Protein AF-A0AAV0WEQ1-F1 (afdb_monomer_lite)

pLDDT: mean 78.79, std 17.41, range [35.47, 94.88]

Sequence (152 aa):
MLNNAVNFIQETRNSYDDNVLDNAKSLCSRWGIPNKFVEKRESYAKKHFYDNLNGDRRLNTTEDYDYYPIGHPDKISEPKVFDKNWFGLIKCKVLPPNNLYHPVLPIKVKMEKNVKLLFPLCYKCASEQIKKCTHSEGERQFIGTWTTDEIK

Secondary structure (DSSP, 8-state):
-HHHHHHHHHHHHHTIIIIIIHHHHHHHHHTT--S--SS----THHHH-TTTTS------SS--------SPPP---S-SS--TT--SEEEEEE-PPTT-SS----EEEE-SS-EEEE--S-HHHHHHT-SS----HHHH-EEEEEEHHHH-

Radius of gyration: 26.74 Å; chains: 1; bounding box: 71×41×47 Å

Foldseek 3Di:
DVVVVVVVVVVCVVCCCVPPVVVVVVVCVVVVHDPDDPDDCPDPCVPPPPVVPPPPPPDDVPDPDPDDDPDDDDDDPDDPDDDLPDWFKDWDKDQADPPDPDQQDWDFEDEPPDTDIDRDNANQCVNVVPPDDPDDSVRRIDTDMDTSVSVD

Organism: NCBI:txid13131

InterPro domains:
  IPR043502 DNA/RNA polymerase superfamily [SSF56672] (66-125)

Structure (mmCIF, N/CA/C/O backbone):
d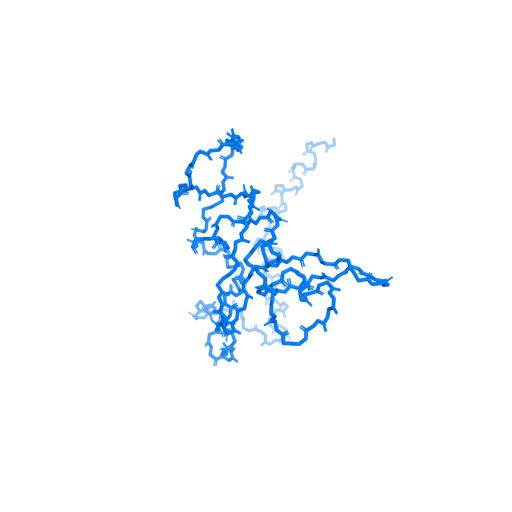ata_AF-A0AAV0WEQ1-F1
#
_entry.id   AF-A0AAV0WEQ1-F1
#
loop_
_atom_site.group_PDB
_atom_site.id
_atom_site.type_symbol
_atom_site.label_atom_id
_atom_site.label_alt_id
_atom_site.label_comp_id
_atom_site.label_asym_id
_atom_site.label_entity_id
_atom_site.label_seq_id
_atom_site.pdbx_PDB_ins_code
_atom_site.Cartn_x
_atom_site.Cartn_y
_atom_site.Cartn_z
_atom_site.occupancy
_atom_site.B_iso_or_equiv
_atom_site.auth_seq_id
_atom_site.auth_comp_id
_atom_site.auth_asym_id
_atom_site.auth_atom_id
_atom_site.pdbx_PDB_model_num
ATOM 1 N N . MET A 1 1 ? 39.766 23.217 -26.128 1.00 62.50 1 MET A N 1
ATOM 2 C CA . MET A 1 1 ? 39.362 22.711 -24.794 1.00 62.50 1 MET A CA 1
ATOM 3 C C . MET A 1 1 ? 38.709 21.338 -24.874 1.00 62.50 1 MET A C 1
ATOM 5 O O . MET A 1 1 ? 39.208 20.443 -24.211 1.00 62.50 1 MET A O 1
ATOM 9 N N . LEU A 1 2 ? 37.675 21.133 -25.705 1.00 73.62 2 LEU A N 1
ATOM 10 C CA . LEU A 1 2 ? 36.988 19.834 -25.807 1.00 73.62 2 LEU A CA 1
ATOM 11 C C . LEU A 1 2 ? 37.915 18.686 -26.255 1.00 73.62 2 LEU A C 1
ATOM 13 O O . LEU A 1 2 ? 37.982 17.661 -25.591 1.00 73.62 2 LEU A O 1
ATOM 17 N N . ASN A 1 3 ? 38.701 18.896 -27.316 1.00 82.19 3 ASN A N 1
ATOM 18 C CA . ASN A 1 3 ? 39.619 17.870 -27.836 1.00 82.19 3 ASN A CA 1
ATOM 19 C C . ASN A 1 3 ? 40.712 17.487 -26.826 1.00 82.19 3 ASN A C 1
ATOM 21 O O . ASN A 1 3 ? 41.085 16.325 -26.737 1.00 82.19 3 ASN A O 1
ATOM 25 N N . ASN A 1 4 ? 41.167 18.439 -26.005 1.00 84.06 4 ASN A N 1
ATOM 26 C CA . ASN A 1 4 ? 42.146 18.163 -24.951 1.00 84.06 4 ASN A CA 1
ATOM 27 C C . ASN A 1 4 ? 41.530 17.309 -23.834 1.00 84.06 4 ASN A C 1
ATOM 29 O O . ASN A 1 4 ? 42.186 16.406 -23.332 1.00 84.06 4 ASN A O 1
ATOM 33 N N . ALA A 1 5 ? 40.266 17.561 -23.472 1.00 82.19 5 ALA A N 1
ATOM 34 C CA . ALA A 1 5 ? 39.552 16.749 -22.489 1.00 82.19 5 ALA A CA 1
ATOM 35 C C . ALA A 1 5 ? 39.294 15.323 -23.005 1.00 82.19 5 ALA A C 1
ATOM 37 O O . ALA A 1 5 ? 39.461 14.363 -22.259 1.00 82.19 5 ALA A O 1
ATOM 38 N N . VAL A 1 6 ? 38.940 15.176 -24.287 1.00 87.94 6 VAL A N 1
ATOM 39 C CA . VAL A 1 6 ? 38.761 13.863 -24.927 1.00 87.94 6 VAL A CA 1
ATOM 40 C C . VAL A 1 6 ? 40.076 13.085 -24.943 1.00 87.94 6 VAL A C 1
ATOM 42 O O . VAL A 1 6 ? 40.098 11.939 -24.501 1.00 87.94 6 VAL A O 1
ATOM 45 N N . ASN A 1 7 ? 41.176 13.720 -25.356 1.00 87.81 7 ASN A N 1
ATOM 46 C CA . ASN A 1 7 ? 42.494 13.085 -25.378 1.00 87.81 7 ASN A CA 1
ATOM 47 C C . ASN A 1 7 ? 42.946 12.669 -23.974 1.00 87.81 7 ASN A C 1
ATOM 49 O O . ASN A 1 7 ? 43.369 11.535 -23.793 1.00 87.81 7 ASN A O 1
ATOM 53 N N . PHE A 1 8 ? 42.751 13.522 -22.965 1.00 86.62 8 PHE A N 1
ATOM 54 C CA . PHE A 1 8 ? 43.079 13.196 -21.576 1.00 86.62 8 PHE A CA 1
ATOM 55 C C . PHE A 1 8 ? 42.283 11.992 -21.046 1.00 86.62 8 PHE A C 1
ATOM 57 O O . PHE A 1 8 ? 42.836 11.104 -20.398 1.00 86.62 8 PHE A O 1
ATOM 64 N N . ILE A 1 9 ? 40.980 11.918 -21.343 1.00 84.19 9 ILE A N 1
ATOM 65 C CA . ILE A 1 9 ? 40.147 10.763 -20.972 1.00 84.19 9 ILE A CA 1
ATOM 66 C C . ILE A 1 9 ? 40.636 9.500 -21.688 1.00 84.19 9 ILE A C 1
ATOM 68 O O . ILE A 1 9 ? 40.657 8.422 -21.094 1.00 84.19 9 ILE A O 1
ATOM 72 N N . GLN A 1 10 ? 41.028 9.623 -22.955 1.00 83.88 10 GLN A N 1
ATOM 73 C CA . GLN A 1 10 ? 41.513 8.506 -23.756 1.00 83.88 10 GLN A CA 1
ATOM 74 C C . GLN A 1 10 ? 42.866 7.993 -23.248 1.00 83.88 10 GLN A C 1
ATOM 76 O O . GLN A 1 10 ? 43.030 6.792 -23.071 1.00 83.88 10 GLN A O 1
ATOM 81 N N . GLU A 1 11 ? 43.790 8.888 -22.909 1.00 85.44 11 GLU A N 1
ATOM 82 C CA . GLU A 1 11 ? 45.070 8.568 -22.267 1.00 85.44 11 GLU A CA 1
ATOM 83 C C . GLU A 1 11 ? 44.875 7.931 -20.885 1.00 85.44 11 GLU A C 1
ATOM 85 O O . GLU A 1 11 ? 45.516 6.931 -20.563 1.00 85.44 11 GLU A O 1
ATOM 90 N N . THR A 1 12 ? 43.937 8.445 -20.084 1.00 79.31 12 THR A N 1
ATOM 91 C CA . THR A 1 12 ? 43.601 7.865 -18.772 1.00 79.31 12 THR A CA 1
ATOM 92 C C . THR A 1 12 ? 43.030 6.453 -18.916 1.00 79.31 12 THR A C 1
ATOM 94 O O . THR A 1 12 ? 43.372 5.562 -18.145 1.00 79.31 12 THR A O 1
ATOM 97 N N . ARG A 1 13 ? 42.178 6.223 -19.923 1.00 80.19 13 ARG A N 1
ATOM 98 C CA . ARG A 1 13 ? 41.648 4.889 -20.238 1.00 80.19 13 ARG A CA 1
ATOM 99 C C . ARG A 1 13 ? 42.734 3.935 -20.713 1.00 80.19 13 ARG A C 1
ATOM 101 O O . ARG A 1 13 ? 42.787 2.809 -20.236 1.00 80.19 13 ARG A O 1
ATOM 108 N N . ASN A 1 14 ? 43.595 4.386 -21.620 1.00 84.75 14 ASN A N 1
ATOM 109 C CA . ASN A 1 14 ? 44.662 3.559 -22.178 1.00 84.75 14 ASN A CA 1
ATOM 110 C C . ASN A 1 14 ? 45.713 3.193 -21.121 1.00 84.75 14 ASN A C 1
ATOM 112 O O . ASN A 1 14 ? 46.302 2.125 -21.200 1.00 84.75 14 ASN A O 1
ATOM 116 N N . SER A 1 15 ? 45.926 4.062 -20.129 1.00 85.19 15 SER A N 1
ATOM 117 C CA . SER A 1 15 ? 46.874 3.848 -19.027 1.00 85.19 15 SER A CA 1
ATOM 118 C C . SER A 1 15 ? 46.241 3.247 -17.762 1.00 85.19 15 SER A C 1
ATOM 120 O O . SER A 1 15 ? 46.895 3.179 -16.721 1.00 85.19 15 SER A O 1
ATOM 122 N N . TYR A 1 16 ? 44.971 2.827 -17.816 1.00 80.62 16 TYR A N 1
ATOM 123 C CA . TYR A 1 16 ? 44.214 2.354 -16.650 1.00 80.62 16 TYR A CA 1
ATOM 124 C C . TYR A 1 16 ? 44.871 1.155 -15.953 1.00 80.62 16 TYR A C 1
ATOM 126 O O . TYR A 1 16 ? 44.979 1.148 -14.723 1.00 80.62 16 TYR A O 1
ATOM 134 N N . ASP A 1 17 ? 45.323 0.167 -16.726 1.00 75.94 17 ASP A N 1
ATOM 135 C CA . ASP A 1 17 ? 45.912 -1.060 -16.185 1.00 75.94 17 ASP A CA 1
ATOM 136 C C . ASP A 1 17 ? 47.249 -0.778 -15.479 1.00 75.94 17 ASP A C 1
ATOM 138 O O . ASP A 1 17 ? 47.447 -1.202 -14.338 1.00 75.94 17 ASP A O 1
ATOM 142 N N . ASP A 1 18 ? 48.112 0.027 -16.100 1.00 76.00 18 ASP A N 1
ATOM 143 C CA . ASP A 1 18 ? 49.454 0.325 -15.586 1.00 76.00 18 ASP A CA 1
ATOM 144 C C . ASP A 1 18 ? 49.433 1.310 -14.404 1.00 76.00 18 ASP A C 1
ATOM 146 O O . ASP A 1 18 ? 50.244 1.212 -13.484 1.00 76.00 18 ASP A O 1
ATOM 150 N N . ASN A 1 19 ? 48.502 2.272 -14.397 1.00 75.19 19 ASN A N 1
ATOM 151 C CA . ASN A 1 19 ? 48.451 3.305 -13.361 1.00 75.19 19 ASN A CA 1
ATOM 152 C C . ASN A 1 19 ? 47.441 3.003 -12.259 1.00 75.19 19 ASN A C 1
ATOM 154 O O . ASN A 1 19 ? 47.757 3.129 -11.080 1.00 75.19 19 ASN A O 1
ATOM 158 N N . VAL A 1 20 ? 46.198 2.670 -12.593 1.00 79.06 20 VAL A N 1
ATOM 159 C CA . VAL A 1 20 ? 45.128 2.582 -11.586 1.00 79.06 20 VAL A CA 1
ATOM 160 C C . VAL A 1 20 ? 45.088 1.188 -10.984 1.00 79.06 20 VAL A C 1
ATOM 162 O O . VAL A 1 20 ? 45.065 1.036 -9.759 1.00 79.06 20 VAL A O 1
ATOM 165 N N . LEU A 1 21 ? 45.108 0.166 -11.838 1.00 80.62 21 LEU A N 1
ATOM 166 C CA . LEU A 1 21 ? 44.970 -1.214 -11.400 1.00 80.62 21 LEU A CA 1
ATOM 167 C C . LEU A 1 21 ? 46.211 -1.688 -10.630 1.00 80.62 21 LEU A C 1
ATOM 169 O O . LEU A 1 21 ? 46.073 -2.321 -9.582 1.00 80.62 21 LEU A O 1
ATOM 173 N N . ASP A 1 22 ? 47.413 -1.340 -11.084 1.00 85.19 22 ASP A N 1
ATOM 174 C CA . ASP A 1 22 ? 48.649 -1.732 -10.402 1.00 85.19 22 ASP A CA 1
ATOM 175 C C . ASP A 1 22 ? 48.887 -0.975 -9.089 1.00 85.19 22 ASP A C 1
ATOM 177 O O . ASP A 1 22 ? 49.276 -1.593 -8.091 1.00 85.19 22 ASP A O 1
ATOM 181 N N . ASN A 1 23 ? 48.529 0.312 -9.009 1.00 85.69 23 ASN A N 1
ATOM 182 C CA . ASN A 1 23 ? 48.519 1.029 -7.729 1.00 85.69 23 ASN A CA 1
ATOM 183 C C . ASN A 1 23 ? 47.523 0.409 -6.739 1.00 85.69 23 ASN A C 1
ATOM 185 O O . ASN A 1 23 ? 47.850 0.231 -5.563 1.00 85.69 23 ASN A O 1
ATOM 189 N N . ALA A 1 24 ? 46.331 0.019 -7.204 1.00 82.25 24 ALA A N 1
ATOM 190 C CA . ALA A 1 24 ? 45.350 -0.668 -6.370 1.00 82.25 24 ALA A CA 1
ATOM 191 C C . ALA A 1 24 ? 45.873 -2.030 -5.875 1.00 82.25 24 ALA A C 1
ATOM 193 O O . ALA A 1 24 ? 45.783 -2.325 -4.683 1.00 82.25 24 ALA A O 1
ATOM 194 N N . LYS A 1 25 ? 46.493 -2.839 -6.747 1.00 85.94 25 LYS A N 1
ATOM 195 C CA . LYS A 1 25 ? 47.119 -4.118 -6.359 1.00 85.94 25 LYS A CA 1
ATOM 196 C C . LYS A 1 25 ? 48.254 -3.922 -5.349 1.00 85.94 25 LYS A C 1
ATOM 198 O O . LYS A 1 25 ? 48.370 -4.715 -4.410 1.00 85.94 25 LYS A O 1
ATOM 203 N N . SER A 1 26 ? 49.075 -2.885 -5.524 1.00 86.19 26 SER A N 1
ATOM 204 C CA . SER A 1 26 ? 50.164 -2.527 -4.605 1.00 86.19 26 SER A CA 1
ATOM 205 C C . SER A 1 26 ? 49.626 -2.159 -3.219 1.00 86.19 26 SER A C 1
ATOM 207 O O . SER A 1 26 ? 50.083 -2.695 -2.207 1.00 86.19 26 SER A O 1
ATOM 209 N N . LEU A 1 27 ? 48.576 -1.333 -3.165 1.00 86.00 27 LEU A N 1
ATOM 210 C CA . LEU A 1 27 ? 47.874 -0.984 -1.927 1.00 86.00 27 LEU A CA 1
ATOM 211 C C . LEU A 1 27 ? 47.272 -2.211 -1.239 1.00 86.00 27 LEU A C 1
ATOM 213 O O . LEU A 1 27 ? 47.496 -2.404 -0.046 1.00 86.00 27 LEU A O 1
ATOM 217 N N . CYS A 1 28 ? 46.568 -3.068 -1.984 1.00 82.38 28 CYS A N 1
ATOM 218 C CA . CYS A 1 28 ? 46.024 -4.315 -1.448 1.00 82.38 28 CYS A CA 1
ATOM 219 C C . CYS A 1 28 ? 47.127 -5.189 -0.843 1.00 82.38 28 CYS A C 1
ATOM 221 O O . CYS A 1 28 ? 46.981 -5.654 0.283 1.00 82.38 28 CYS A O 1
ATOM 223 N N . SER A 1 29 ? 48.259 -5.333 -1.537 1.00 85.56 29 SER A N 1
ATOM 224 C CA . SER A 1 29 ? 49.405 -6.112 -1.052 1.00 85.56 29 SER A CA 1
ATOM 225 C C . SER A 1 29 ? 49.990 -5.517 0.231 1.00 85.56 29 SER A C 1
ATOM 227 O O . SER A 1 29 ? 50.209 -6.238 1.202 1.00 85.56 29 SER A O 1
ATOM 229 N N . ARG A 1 30 ? 50.166 -4.189 0.281 1.00 88.31 30 ARG A N 1
ATOM 230 C CA . ARG A 1 30 ? 50.635 -3.470 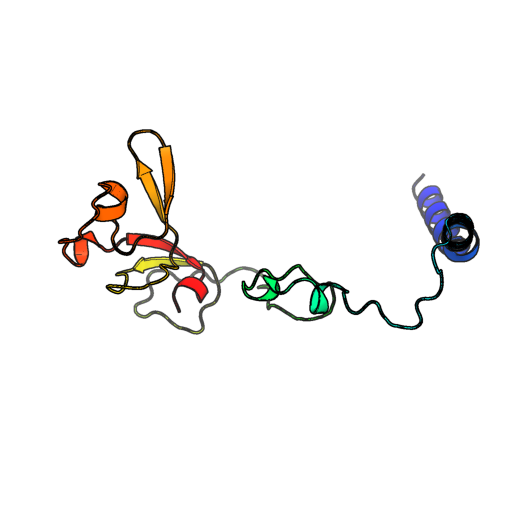1.476 1.00 88.31 30 ARG A CA 1
ATOM 231 C C . ARG A 1 30 ? 49.690 -3.641 2.667 1.00 88.31 30 ARG A C 1
ATOM 233 O O . ARG A 1 30 ? 50.144 -3.633 3.806 1.00 88.31 30 ARG A O 1
ATOM 240 N N . TRP A 1 31 ? 48.389 -3.752 2.415 1.00 85.12 31 TRP A N 1
ATOM 241 C CA . TRP A 1 31 ? 47.358 -3.877 3.448 1.00 85.12 31 TRP A CA 1
ATOM 242 C C . TRP A 1 31 ? 47.012 -5.342 3.763 1.00 85.12 31 TRP A C 1
ATOM 244 O O . TRP A 1 31 ? 46.082 -5.598 4.523 1.00 85.12 31 TRP A O 1
ATOM 254 N N . GLY A 1 32 ? 47.741 -6.307 3.189 1.00 82.25 32 GLY A N 1
ATOM 255 C CA . GLY A 1 32 ? 47.507 -7.737 3.408 1.00 82.25 32 GLY A CA 1
ATOM 256 C C . GLY A 1 32 ? 46.191 -8.256 2.814 1.00 82.25 32 GLY A C 1
ATOM 257 O O . GLY A 1 32 ? 45.684 -9.286 3.248 1.00 82.25 32 GLY A O 1
ATOM 258 N N . ILE A 1 33 ? 45.618 -7.548 1.838 1.00 78.69 33 ILE A N 1
ATOM 259 C CA . ILE A 1 33 ? 44.367 -7.907 1.167 1.00 78.69 33 ILE A CA 1
ATOM 260 C C . ILE A 1 33 ? 44.692 -8.765 -0.069 1.00 78.69 33 ILE A C 1
ATOM 262 O O . ILE A 1 33 ? 45.425 -8.303 -0.949 1.00 78.69 33 ILE A O 1
ATOM 266 N N . PRO A 1 34 ? 44.130 -9.984 -0.197 1.00 77.75 34 PRO A N 1
ATOM 267 C CA . PRO A 1 34 ? 44.304 -10.810 -1.390 1.00 77.75 34 PRO A CA 1
ATOM 268 C C . PRO A 1 34 ? 43.806 -10.093 -2.653 1.00 77.75 34 PRO A C 1
ATOM 270 O O . PRO A 1 34 ? 42.680 -9.603 -2.690 1.00 77.75 34 PRO A O 1
ATOM 273 N N . ASN A 1 35 ? 44.633 -10.049 -3.700 1.00 70.50 35 ASN A N 1
ATOM 274 C CA . ASN A 1 35 ? 44.290 -9.424 -4.987 1.00 70.50 35 ASN A CA 1
ATOM 275 C C . ASN A 1 35 ? 43.684 -10.409 -6.007 1.00 70.50 35 ASN A C 1
ATOM 277 O O . ASN A 1 35 ? 43.148 -9.990 -7.031 1.00 70.50 35 ASN A O 1
ATOM 281 N N . LYS A 1 36 ? 43.760 -11.714 -5.727 1.00 69.56 36 LY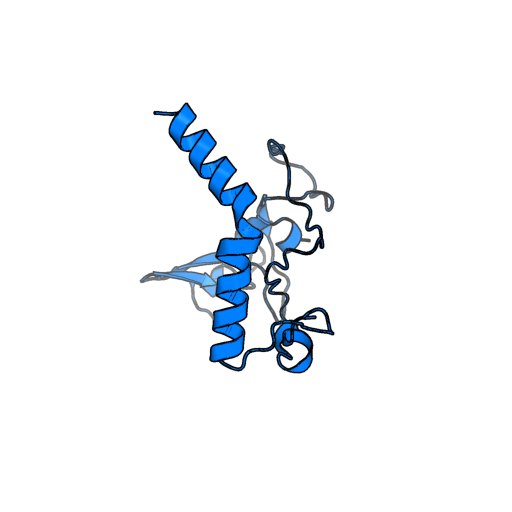S A N 1
ATOM 282 C CA . LYS A 1 36 ? 43.160 -12.791 -6.515 1.00 69.56 36 LYS A CA 1
ATOM 283 C C . LYS A 1 36 ? 42.163 -13.530 -5.635 1.00 69.56 36 LYS A C 1
ATOM 285 O O . LYS A 1 36 ? 42.550 -14.230 -4.702 1.00 69.56 36 LYS A O 1
ATOM 290 N N . PHE A 1 37 ? 40.883 -13.371 -5.940 1.00 63.91 37 PHE A N 1
ATOM 291 C CA . PHE A 1 37 ? 39.814 -14.141 -5.318 1.00 63.91 37 PHE A CA 1
ATOM 292 C C . PHE A 1 37 ? 39.540 -15.354 -6.216 1.00 63.91 37 PHE A C 1
ATOM 294 O O . PHE A 1 37 ? 39.089 -15.190 -7.346 1.00 63.91 37 PHE A O 1
ATOM 301 N N . VAL A 1 38 ? 39.914 -16.553 -5.750 1.00 58.84 38 VAL A N 1
ATOM 302 C CA . VAL A 1 38 ? 39.755 -17.824 -6.496 1.00 58.84 38 VAL A CA 1
ATOM 303 C C . VAL A 1 38 ? 38.278 -18.185 -6.646 1.00 58.84 38 VAL A C 1
ATOM 305 O O . VAL A 1 38 ? 37.854 -18.703 -7.675 1.00 58.84 38 VAL A O 1
ATOM 308 N N . GLU A 1 39 ? 37.481 -17.843 -5.642 1.00 56.25 39 GLU A N 1
ATOM 309 C CA . GLU A 1 39 ? 36.031 -17.907 -5.707 1.00 56.25 39 GLU A CA 1
ATOM 310 C C . GLU A 1 39 ? 35.506 -16.543 -6.164 1.00 56.25 39 GLU A C 1
ATOM 312 O O . GLU A 1 39 ? 35.911 -15.499 -5.633 1.00 56.25 39 GLU A O 1
ATOM 317 N N . LYS A 1 40 ? 34.565 -16.529 -7.124 1.00 51.38 40 LYS A N 1
ATOM 318 C CA . LYS A 1 40 ? 33.684 -15.363 -7.271 1.00 51.38 40 LYS A CA 1
ATOM 319 C C . LYS A 1 40 ? 33.136 -15.087 -5.874 1.00 51.38 40 LYS A C 1
ATOM 321 O O . LYS A 1 40 ? 32.722 -16.026 -5.200 1.00 51.38 40 LYS A O 1
ATOM 326 N N . ARG A 1 41 ? 33.137 -13.825 -5.434 1.00 46.38 41 ARG A N 1
ATOM 327 C CA . ARG A 1 41 ? 32.380 -13.412 -4.246 1.00 46.38 41 ARG A CA 1
ATOM 328 C C . ARG A 1 41 ? 30.897 -13.675 -4.524 1.00 46.38 41 ARG A C 1
ATOM 330 O O . ARG A 1 41 ? 30.149 -12.748 -4.812 1.00 46.38 41 ARG A O 1
ATOM 337 N N . GLU A 1 42 ? 30.454 -14.925 -4.451 1.00 48.25 42 GLU A N 1
ATOM 338 C CA . GLU A 1 42 ? 29.088 -15.196 -4.069 1.00 48.25 42 GLU A CA 1
ATOM 339 C C . GLU A 1 42 ? 28.961 -14.570 -2.695 1.00 48.25 42 GLU A C 1
ATOM 341 O O . GLU A 1 42 ? 29.688 -14.894 -1.757 1.00 48.25 42 GLU A O 1
ATOM 346 N N . SER A 1 43 ? 28.138 -13.533 -2.652 1.00 48.38 43 SER A N 1
ATOM 347 C CA . SER A 1 43 ? 27.870 -12.716 -1.490 1.00 48.38 43 SER A CA 1
ATOM 348 C C . SER A 1 43 ? 27.885 -13.567 -0.216 1.00 48.38 43 SER A C 1
ATOM 350 O O . SER A 1 43 ? 26.974 -14.367 0.011 1.00 48.38 43 SER A O 1
ATOM 352 N N . TYR A 1 44 ? 28.873 -13.324 0.652 1.00 42.34 44 TYR A N 1
ATOM 353 C CA . TYR A 1 44 ? 28.934 -13.794 2.047 1.00 42.34 44 TYR A CA 1
ATOM 354 C C . TYR A 1 44 ? 27.613 -13.556 2.825 1.00 42.34 44 TYR A C 1
ATOM 356 O O . TYR A 1 44 ? 27.411 -14.097 3.909 1.00 42.34 44 TYR A O 1
ATOM 364 N N . ALA A 1 45 ? 26.685 -12.783 2.246 1.00 43.16 45 ALA A N 1
ATOM 365 C CA . ALA A 1 45 ? 25.303 -12.603 2.656 1.00 43.16 45 ALA A CA 1
ATOM 366 C C . ALA A 1 45 ? 24.507 -13.910 2.851 1.00 43.16 45 ALA A C 1
ATOM 368 O O . ALA A 1 45 ? 23.712 -13.979 3.781 1.00 43.16 45 ALA A O 1
ATOM 369 N N . LYS A 1 46 ? 24.716 -14.960 2.038 1.00 47.91 46 LYS A N 1
ATOM 370 C CA . LYS A 1 46 ? 23.868 -16.172 2.109 1.00 47.91 46 LYS A CA 1
ATOM 371 C C . LYS A 1 46 ? 24.059 -17.004 3.383 1.00 47.91 46 LYS A C 1
ATOM 373 O O . LYS A 1 46 ? 23.138 -17.710 3.771 1.00 47.91 46 LYS A O 1
ATOM 378 N N . LYS A 1 47 ? 25.233 -16.948 4.027 1.00 45.84 47 LYS A N 1
ATOM 379 C CA . LYS A 1 47 ? 25.571 -17.851 5.147 1.00 45.84 47 LYS A CA 1
ATOM 380 C C . LYS A 1 47 ? 25.427 -17.217 6.534 1.00 45.84 47 LYS A C 1
ATOM 382 O O . LYS A 1 47 ? 25.279 -17.942 7.511 1.00 45.84 47 LYS A O 1
ATOM 387 N N . HIS A 1 48 ? 25.458 -15.886 6.623 1.00 42.03 48 HIS A N 1
ATOM 388 C CA . HIS A 1 48 ? 25.410 -15.166 7.903 1.00 42.03 48 HIS A CA 1
ATOM 389 C C . HIS A 1 48 ? 24.185 -14.267 8.087 1.00 42.03 48 HIS A C 1
ATOM 391 O O . HIS A 1 48 ? 23.924 -13.849 9.211 1.00 42.03 48 HIS A O 1
ATOM 397 N N . PHE A 1 49 ? 23.409 -14.007 7.032 1.00 41.75 49 PHE A N 1
ATOM 398 C CA . PHE A 1 49 ? 22.163 -13.255 7.135 1.00 41.75 49 PHE A CA 1
ATOM 399 C C . PHE A 1 49 ? 20.993 -14.193 6.837 1.00 41.75 49 PHE A C 1
ATOM 401 O O . PHE A 1 49 ? 20.596 -14.384 5.690 1.00 41.75 49 PHE A O 1
ATOM 408 N N . TYR A 1 50 ? 20.436 -14.776 7.899 1.00 43.94 50 TYR A N 1
ATOM 409 C CA . TYR A 1 50 ? 19.150 -15.483 7.858 1.00 43.94 50 TYR A CA 1
ATOM 410 C C . TYR A 1 50 ? 17.963 -14.527 7.600 1.00 43.94 50 TYR A C 1
ATOM 412 O O . TYR A 1 50 ? 16.839 -14.977 7.399 1.00 43.94 50 TYR A O 1
ATOM 420 N N . ASP A 1 51 ? 18.221 -13.217 7.509 1.00 39.91 51 ASP A N 1
ATOM 421 C CA . ASP A 1 51 ? 17.224 -12.163 7.279 1.00 39.91 51 ASP A CA 1
ATOM 422 C C . ASP A 1 51 ? 16.871 -11.945 5.799 1.00 39.91 51 ASP A C 1
ATOM 424 O O . ASP A 1 51 ? 16.122 -11.031 5.459 1.00 39.91 51 ASP A O 1
ATOM 428 N N . ASN A 1 52 ? 17.297 -12.842 4.907 1.00 40.50 52 ASN A N 1
ATOM 429 C CA . ASN A 1 52 ? 16.720 -12.934 3.559 1.00 40.50 52 ASN A CA 1
ATOM 430 C C . ASN A 1 52 ? 15.307 -13.559 3.559 1.00 40.50 52 ASN A C 1
ATOM 432 O O . ASN A 1 52 ? 14.830 -14.012 2.522 1.00 40.50 52 ASN A O 1
ATOM 436 N N . LEU A 1 53 ? 14.627 -13.587 4.710 1.00 44.53 53 LEU A N 1
ATOM 437 C CA . LEU A 1 53 ? 13.241 -14.033 4.841 1.00 44.53 53 LEU A CA 1
ATOM 438 C C . LEU A 1 53 ? 12.198 -12.945 4.555 1.00 44.53 53 LEU A C 1
ATOM 440 O O . LEU A 1 53 ? 11.025 -13.278 4.456 1.00 44.53 53 LEU A O 1
ATOM 444 N N . ASN A 1 54 ? 12.583 -11.681 4.351 1.00 35.47 54 ASN A N 1
ATOM 445 C CA . ASN A 1 54 ? 11.608 -10.593 4.192 1.00 35.47 54 ASN A CA 1
ATOM 446 C C . ASN A 1 54 ? 11.766 -9.777 2.906 1.00 35.47 54 ASN A C 1
ATOM 448 O O . ASN A 1 54 ? 11.604 -8.564 2.941 1.00 35.47 54 ASN A O 1
ATOM 452 N N . GLY A 1 55 ? 12.059 -10.425 1.774 1.00 46.88 55 GLY A N 1
ATOM 453 C CA . GLY A 1 55 ? 11.780 -9.861 0.443 1.00 46.88 55 GLY A CA 1
ATOM 454 C C . GLY A 1 55 ? 12.448 -8.526 0.094 1.00 46.88 55 GLY A C 1
ATOM 455 O O . GLY A 1 55 ? 12.121 -7.950 -0.940 1.00 46.88 55 GLY A O 1
ATOM 456 N N . ASP A 1 56 ? 13.384 -8.033 0.905 1.00 42.22 56 ASP A N 1
ATOM 457 C CA . ASP A 1 56 ? 14.077 -6.786 0.622 1.00 42.22 56 ASP A CA 1
ATOM 458 C C . ASP A 1 56 ? 15.238 -7.096 -0.323 1.00 42.22 56 ASP A C 1
ATOM 460 O O . ASP A 1 56 ? 16.365 -7.427 0.065 1.00 42.22 56 ASP A O 1
ATOM 464 N N . ARG A 1 57 ? 14.893 -7.090 -1.614 1.00 45.16 57 ARG A N 1
ATOM 465 C CA . ARG A 1 57 ? 15.804 -7.266 -2.737 1.00 45.16 57 ARG A CA 1
ATOM 466 C C . ARG A 1 57 ? 16.800 -6.109 -2.729 1.00 45.16 57 ARG A C 1
ATOM 468 O O . ARG A 1 57 ? 16.599 -5.072 -3.357 1.00 45.16 57 ARG A O 1
ATOM 475 N N . ARG A 1 58 ? 17.927 -6.297 -2.044 1.00 43.00 58 ARG A N 1
ATOM 476 C CA . ARG A 1 58 ? 19.124 -5.501 -2.317 1.00 43.00 58 ARG A CA 1
ATOM 477 C C . ARG A 1 58 ? 19.532 -5.788 -3.756 1.00 43.00 58 ARG A C 1
ATOM 479 O O . ARG A 1 58 ? 19.995 -6.886 -4.038 1.00 43.00 58 ARG A O 1
ATOM 486 N N . LEU A 1 59 ? 19.311 -4.795 -4.620 1.00 42.19 59 LEU A N 1
ATOM 487 C CA . LEU A 1 59 ? 19.693 -4.734 -6.031 1.00 42.19 59 LEU A CA 1
ATOM 488 C C . LEU A 1 59 ? 21.069 -5.376 -6.252 1.00 42.19 59 LEU A C 1
ATOM 490 O O . LEU A 1 59 ? 22.109 -4.742 -6.066 1.00 42.19 59 LEU A O 1
ATOM 494 N N . ASN A 1 60 ? 21.074 -6.648 -6.638 1.00 37.69 60 ASN A N 1
ATOM 495 C CA . ASN A 1 60 ? 22.220 -7.265 -7.267 1.00 37.69 60 ASN A CA 1
ATOM 496 C C . ASN A 1 60 ? 22.220 -6.776 -8.720 1.00 37.69 60 ASN A C 1
ATOM 498 O O . ASN A 1 60 ? 21.246 -6.913 -9.448 1.00 37.69 60 ASN A O 1
ATOM 502 N N . THR A 1 61 ? 23.328 -6.194 -9.169 1.00 41.53 61 THR A N 1
ATOM 503 C CA . THR A 1 61 ? 23.568 -5.806 -10.571 1.00 41.53 61 THR A CA 1
ATOM 504 C C . THR A 1 61 ? 23.698 -7.011 -11.517 1.00 41.53 61 THR A C 1
ATOM 506 O O . THR A 1 61 ? 24.200 -6.884 -12.630 1.00 41.53 61 THR A O 1
ATOM 509 N N . THR A 1 62 ? 23.271 -8.191 -11.078 1.00 44.16 62 THR A N 1
ATOM 510 C CA . THR A 1 62 ? 23.251 -9.436 -11.837 1.00 44.16 62 THR A CA 1
ATOM 511 C C . THR A 1 62 ? 21.809 -9.728 -12.216 1.00 44.16 62 THR A C 1
ATOM 513 O O . THR A 1 62 ? 21.083 -10.243 -11.380 1.00 44.16 62 THR A O 1
ATOM 516 N N . GLU A 1 63 ? 21.422 -9.323 -13.427 1.00 49.16 63 GLU A N 1
ATOM 517 C CA . GLU A 1 63 ? 20.488 -9.979 -14.372 1.00 49.16 63 GLU A CA 1
ATOM 518 C C . GLU A 1 63 ? 19.234 -10.728 -13.855 1.00 49.16 63 GLU A C 1
ATOM 520 O O . GLU A 1 63 ? 18.637 -11.501 -14.597 1.00 49.16 63 GLU A O 1
ATOM 525 N N . ASP A 1 64 ? 18.753 -10.460 -12.645 1.00 49.75 64 ASP A N 1
ATOM 526 C CA . ASP A 1 64 ? 17.434 -10.882 -12.182 1.00 49.75 64 ASP A CA 1
ATOM 527 C C . ASP A 1 64 ? 16.438 -9.785 -12.568 1.00 49.75 64 ASP A C 1
ATOM 529 O O . ASP A 1 64 ? 16.165 -8.846 -11.814 1.00 49.75 64 ASP A O 1
ATOM 533 N N . TYR A 1 65 ? 15.968 -9.868 -13.814 1.00 50.62 65 TYR A N 1
ATOM 534 C CA . TYR A 1 65 ? 15.044 -8.926 -14.439 1.00 50.62 65 TYR A CA 1
ATOM 535 C C . TYR A 1 65 ? 13.718 -8.842 -13.667 1.00 50.62 65 TYR A C 1
ATOM 537 O O . TYR A 1 65 ? 12.768 -9.566 -13.962 1.00 50.62 65 TYR A O 1
ATOM 545 N N . ASP A 1 66 ? 13.607 -7.908 -12.723 1.00 55.41 66 ASP A N 1
ATOM 546 C CA . ASP A 1 66 ? 12.298 -7.312 -12.473 1.00 55.41 66 ASP A CA 1
ATOM 547 C C . ASP A 1 66 ? 11.933 -6.469 -13.695 1.00 55.41 66 ASP A C 1
ATOM 549 O O . ASP A 1 66 ? 12.707 -5.624 -14.156 1.00 55.41 66 ASP A O 1
ATOM 553 N N . TYR A 1 67 ? 10.757 -6.739 -14.258 1.00 60.47 67 TYR A N 1
ATOM 554 C CA . TYR A 1 67 ? 10.235 -6.004 -15.401 1.00 60.47 67 TYR A CA 1
ATOM 555 C C . TYR A 1 67 ? 9.895 -4.579 -14.967 1.00 60.47 67 TYR A C 1
ATOM 557 O O . TYR A 1 67 ? 8.844 -4.317 -14.382 1.00 60.47 67 TYR A O 1
ATOM 565 N N . TYR A 1 68 ? 10.786 -3.639 -15.269 1.00 66.81 68 TYR A N 1
ATOM 566 C CA . TYR A 1 68 ? 10.468 -2.223 -15.170 1.00 66.81 68 TYR A CA 1
ATOM 567 C C . TYR A 1 68 ? 9.682 -1.789 -16.410 1.00 66.81 68 TYR A C 1
ATOM 569 O O . TYR A 1 68 ? 10.069 -2.132 -17.531 1.00 66.81 68 TYR A O 1
ATOM 577 N N . PRO A 1 69 ? 8.586 -1.033 -16.242 1.00 71.00 69 PRO A N 1
ATOM 578 C CA . PRO A 1 69 ? 7.803 -0.569 -17.373 1.00 71.00 69 PRO A CA 1
ATOM 579 C C . PRO A 1 69 ? 8.635 0.432 -18.183 1.00 71.00 69 PRO A C 1
ATOM 581 O O . PRO A 1 69 ? 9.155 1.409 -17.643 1.00 71.00 69 PRO A O 1
ATOM 584 N N . ILE A 1 70 ? 8.766 0.182 -19.486 1.00 79.81 70 ILE A N 1
ATOM 585 C CA . ILE A 1 70 ? 9.453 1.066 -20.432 1.00 79.81 70 ILE A CA 1
ATOM 586 C C . ILE A 1 70 ? 8.388 1.789 -21.258 1.00 79.81 70 ILE A C 1
ATOM 588 O O . ILE A 1 70 ? 7.502 1.152 -21.821 1.00 79.81 70 ILE A O 1
ATOM 592 N N . GLY A 1 71 ? 8.499 3.114 -21.367 1.00 82.44 71 GLY A N 1
ATOM 593 C CA . GLY A 1 71 ? 7.590 3.942 -22.164 1.00 82.44 71 GLY A CA 1
ATOM 594 C C . GLY A 1 71 ? 6.536 4.681 -21.338 1.00 82.44 71 GLY A C 1
ATOM 595 O O . GLY A 1 71 ? 6.641 4.810 -20.118 1.00 82.44 71 GLY A O 1
ATOM 596 N N . HIS A 1 72 ? 5.539 5.237 -22.027 1.00 84.06 72 HIS A N 1
ATOM 597 C CA . HIS A 1 72 ? 4.447 5.964 -21.384 1.00 84.06 72 HIS A CA 1
ATOM 598 C C . HIS A 1 72 ? 3.390 4.994 -20.841 1.00 84.06 72 HIS A C 1
ATOM 600 O O . HIS A 1 72 ? 3.055 4.032 -21.526 1.00 84.06 72 HIS A O 1
ATOM 606 N N . PRO A 1 73 ? 2.843 5.242 -19.638 1.00 87.69 73 PRO A N 1
ATOM 607 C CA . PRO A 1 73 ? 1.817 4.381 -19.069 1.00 87.69 73 PRO A CA 1
ATOM 608 C C . PRO A 1 73 ? 0.476 4.566 -19.781 1.00 87.69 73 PRO A C 1
ATOM 610 O O . PRO A 1 73 ? 0.062 5.696 -20.070 1.00 87.69 73 PRO A O 1
ATOM 613 N N . ASP A 1 74 ? -0.243 3.462 -19.954 1.00 88.81 74 ASP A N 1
ATOM 614 C CA . ASP A 1 74 ? -1.629 3.482 -20.401 1.00 88.81 74 ASP A CA 1
ATOM 615 C C . ASP A 1 74 ? -2.550 3.968 -19.280 1.00 88.81 74 ASP A C 1
ATOM 617 O O . ASP A 1 74 ? -2.483 3.524 -18.130 1.00 88.81 74 ASP A O 1
ATOM 621 N N . LYS A 1 75 ? -3.435 4.910 -19.614 1.00 91.88 75 LYS A N 1
ATOM 622 C CA . LYS A 1 75 ? -4.401 5.476 -18.669 1.00 91.88 75 LYS A CA 1
ATOM 623 C C . LYS A 1 75 ? -5.749 4.803 -18.857 1.00 91.88 75 LYS A C 1
ATOM 625 O O . LYS A 1 75 ? -6.461 5.086 -19.815 1.00 91.88 75 LYS A O 1
ATOM 630 N N . ILE A 1 76 ? -6.110 3.956 -17.903 1.00 90.94 76 ILE A N 1
ATOM 631 C CA . ILE A 1 76 ? -7.422 3.314 -17.843 1.00 90.94 76 ILE A CA 1
ATOM 632 C C . ILE A 1 76 ? -8.286 4.096 -16.850 1.00 90.94 76 ILE A C 1
ATOM 634 O O . ILE A 1 76 ? -7.930 4.228 -15.678 1.00 90.94 76 ILE A O 1
ATOM 638 N N . SER A 1 77 ? -9.417 4.628 -17.309 1.00 90.75 77 SER A N 1
ATOM 639 C CA . SER A 1 77 ? -10.396 5.319 -16.463 1.00 90.75 77 SER A CA 1
ATOM 640 C C . SER A 1 77 ? -11.648 4.469 -16.276 1.00 90.75 77 SER A C 1
ATOM 642 O O . SER A 1 77 ? -12.172 3.933 -17.247 1.00 90.75 77 SER A O 1
ATOM 644 N N . GLU A 1 78 ? -12.132 4.392 -15.035 1.00 88.38 78 GLU A N 1
ATOM 645 C CA . GLU A 1 78 ? -13.421 3.779 -14.666 1.00 88.38 78 GLU A CA 1
ATOM 646 C C . GLU A 1 78 ? -13.675 2.384 -15.277 1.00 88.38 78 GLU A C 1
ATOM 648 O O . GLU A 1 78 ? -14.711 2.146 -15.906 1.00 88.38 78 GLU A O 1
ATOM 653 N N . PRO A 1 79 ? -12.747 1.424 -15.110 1.00 89.00 79 PRO A N 1
ATOM 654 C CA . PRO A 1 79 ? -12.977 0.086 -15.618 1.00 89.00 79 PRO A CA 1
ATOM 655 C C . PRO A 1 79 ? -14.112 -0.607 -14.854 1.00 89.00 79 PRO A C 1
ATOM 657 O O . PRO A 1 79 ? -14.234 -0.483 -13.636 1.00 89.00 79 PRO A O 1
ATOM 660 N N . LYS A 1 80 ? -14.920 -1.399 -15.566 1.00 88.94 80 LYS A N 1
ATOM 661 C CA . LYS A 1 80 ? -16.032 -2.157 -14.961 1.00 88.94 80 LYS A CA 1
ATOM 662 C C . LYS A 1 80 ? -15.561 -3.327 -14.092 1.00 88.94 80 LYS A C 1
ATOM 664 O O . LYS A 1 80 ? -16.260 -3.709 -13.160 1.00 88.94 80 LYS A O 1
ATOM 669 N N . VAL A 1 81 ? -14.414 -3.917 -14.426 1.00 88.31 81 VAL A N 1
ATOM 670 C CA . VAL A 1 81 ? -13.854 -5.109 -13.774 1.00 88.31 81 VAL A CA 1
ATOM 671 C C . VAL A 1 81 ? -12.351 -4.916 -13.610 1.00 88.31 81 VAL A C 1
ATOM 673 O O . VAL A 1 81 ? -11.708 -4.327 -14.477 1.00 88.31 81 VAL A O 1
ATOM 676 N N . PHE A 1 82 ? -11.802 -5.402 -12.498 1.00 87.44 82 PHE A N 1
ATOM 677 C CA . PHE A 1 82 ? -10.361 -5.439 -12.268 1.00 87.44 82 PHE A CA 1
ATOM 678 C C . PHE A 1 82 ? -9.713 -6.564 -13.083 1.00 87.44 82 PHE A C 1
ATOM 680 O O . PHE A 1 82 ? -10.104 -7.725 -12.949 1.00 87.44 82 PHE A O 1
ATOM 687 N N . ASP A 1 83 ? -8.714 -6.225 -13.896 1.00 89.31 83 ASP A N 1
ATOM 688 C CA . ASP A 1 83 ? -7.903 -7.205 -14.617 1.00 89.31 83 ASP A CA 1
ATOM 689 C C . ASP A 1 83 ? -6.625 -7.517 -13.826 1.00 89.31 83 ASP A C 1
ATOM 691 O O . ASP A 1 83 ? -5.820 -6.634 -13.525 1.00 89.31 83 ASP A O 1
ATOM 695 N N . LYS A 1 84 ? -6.419 -8.800 -13.516 1.00 87.06 84 LYS A N 1
ATOM 696 C CA . LYS A 1 84 ? -5.229 -9.283 -12.798 1.00 87.06 84 LYS A CA 1
ATOM 697 C C . LYS A 1 84 ? -3.940 -9.120 -13.607 1.00 87.06 84 LYS A C 1
ATOM 699 O O . LYS A 1 84 ? -2.859 -9.161 -13.023 1.00 87.06 84 LYS A O 1
ATOM 704 N N . ASN A 1 85 ? -4.041 -8.929 -14.920 1.00 88.06 85 ASN A N 1
ATOM 705 C CA . ASN A 1 85 ? -2.894 -8.694 -15.790 1.00 88.06 85 ASN A CA 1
ATOM 706 C C . ASN A 1 85 ? -2.420 -7.238 -15.765 1.00 88.06 85 ASN A C 1
ATOM 708 O O . ASN A 1 85 ? -1.359 -6.940 -16.310 1.00 88.06 85 ASN A O 1
ATOM 712 N N . TRP A 1 86 ? -3.164 -6.320 -15.136 1.00 89.44 86 TRP A N 1
ATOM 713 C CA . TRP A 1 86 ? -2.682 -4.955 -14.979 1.00 89.44 86 TRP A CA 1
ATOM 714 C C . TRP A 1 86 ? -1.447 -4.903 -14.084 1.00 89.44 86 TRP A C 1
ATOM 716 O O . TRP A 1 86 ? -1.336 -5.596 -13.064 1.00 89.44 86 TRP A O 1
ATOM 726 N N . PHE A 1 87 ? -0.528 -4.033 -14.486 1.00 88.38 87 PHE A N 1
ATOM 727 C CA . PHE A 1 87 ? 0.707 -3.762 -13.781 1.00 88.38 87 PHE A CA 1
ATOM 728 C C . PHE A 1 87 ? 0.910 -2.253 -13.677 1.00 88.38 87 PHE A C 1
ATOM 730 O O . PHE A 1 87 ? 0.980 -1.556 -14.690 1.00 88.38 87 PHE A O 1
ATOM 737 N N . GLY A 1 88 ? 0.963 -1.737 -12.451 1.00 89.81 88 GLY A N 1
ATOM 738 C CA . GLY A 1 88 ? 1.176 -0.315 -12.201 1.00 89.81 88 GLY A CA 1
ATOM 739 C C . GLY A 1 88 ? 0.468 0.178 -10.947 1.00 89.81 88 GLY A C 1
ATOM 740 O O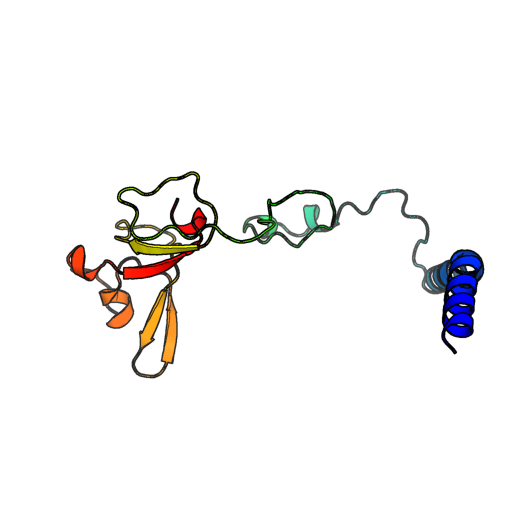 . GLY A 1 88 ? 0.405 -0.521 -9.938 1.00 89.81 88 GLY A O 1
ATOM 741 N N . LEU A 1 89 ? -0.053 1.404 -11.011 1.00 91.88 89 LEU A N 1
ATOM 742 C CA . LEU A 1 89 ? -0.768 2.047 -9.911 1.00 91.88 89 LEU A CA 1
ATOM 743 C C . LEU A 1 89 ? -2.273 2.024 -10.159 1.00 91.88 89 LEU A C 1
ATOM 745 O O . LEU A 1 89 ? -2.739 2.396 -11.234 1.00 91.88 89 LEU A O 1
ATOM 749 N N . ILE A 1 90 ? -3.035 1.664 -9.131 1.00 93.00 90 ILE A N 1
ATOM 750 C CA . ILE A 1 90 ? -4.494 1.649 -9.168 1.00 93.00 90 ILE A CA 1
ATOM 751 C C . ILE A 1 90 ? -5.061 2.486 -8.028 1.00 93.00 90 ILE A C 1
ATOM 753 O O . ILE A 1 90 ? -4.663 2.341 -6.875 1.00 93.00 90 ILE A O 1
ATOM 757 N N . LYS A 1 91 ? -6.029 3.352 -8.347 1.00 93.56 91 LYS A N 1
ATOM 758 C CA . LYS A 1 91 ? -6.866 4.024 -7.351 1.00 93.56 91 LYS A CA 1
ATOM 759 C C . LYS A 1 91 ? -8.188 3.277 -7.243 1.00 93.56 91 LYS A C 1
ATOM 761 O O . LYS A 1 91 ? -8.964 3.272 -8.194 1.00 93.56 91 LYS A O 1
ATOM 766 N N . CYS A 1 92 ? -8.456 2.663 -6.099 1.00 92.62 92 CYS A N 1
ATOM 767 C CA . CYS A 1 92 ? -9.670 1.874 -5.904 1.00 92.62 92 CYS A CA 1
ATOM 768 C C . CYS A 1 92 ? -10.227 2.016 -4.483 1.00 92.62 92 CYS A C 1
ATOM 770 O O . CYS A 1 92 ? -9.615 2.632 -3.607 1.00 92.62 92 CYS A O 1
ATOM 772 N N . LYS A 1 93 ? -11.434 1.484 -4.278 1.00 93.31 93 LYS A N 1
ATOM 773 C CA . LYS A 1 93 ? -12.022 1.276 -2.955 1.00 93.31 93 LYS A CA 1
ATOM 774 C C . LYS A 1 93 ? -11.846 -0.193 -2.593 1.00 93.31 93 LYS A C 1
ATOM 776 O O . LYS A 1 93 ? -12.278 -1.049 -3.359 1.00 93.31 93 LYS A O 1
ATOM 781 N N . VAL A 1 94 ? -11.258 -0.469 -1.434 1.00 93.00 94 VAL A N 1
ATOM 782 C CA . VAL A 1 94 ? -11.015 -1.835 -0.961 1.00 93.00 94 VAL A CA 1
ATOM 783 C C . VAL A 1 94 ? -11.826 -2.092 0.301 1.00 93.00 94 VAL A C 1
ATOM 785 O O . VAL A 1 94 ? -11.815 -1.282 1.230 1.00 93.00 94 VAL A O 1
ATOM 788 N N . LEU A 1 95 ? -12.518 -3.233 0.337 1.00 93.50 95 LEU A N 1
ATOM 789 C CA . LEU A 1 95 ? -13.042 -3.819 1.567 1.00 93.50 95 LEU A CA 1
ATOM 790 C C . LEU A 1 95 ? -12.009 -4.832 2.079 1.00 93.50 95 LEU A C 1
ATOM 792 O O . LEU A 1 95 ? -11.875 -5.900 1.483 1.00 93.50 95 LEU A O 1
ATOM 796 N N . PRO A 1 96 ? -11.262 -4.523 3.150 1.00 91.06 96 PRO A N 1
ATOM 797 C CA . PRO A 1 96 ? -10.294 -5.465 3.697 1.00 91.06 96 PRO A CA 1
ATOM 798 C C . PRO A 1 96 ? -10.986 -6.732 4.239 1.00 91.06 96 PRO A C 1
ATOM 800 O O . PRO A 1 96 ? -12.094 -6.648 4.787 1.00 91.06 96 PRO A O 1
ATOM 803 N N . PRO A 1 97 ? -10.338 -7.907 4.162 1.00 89.50 97 PRO A N 1
ATOM 804 C CA . PRO A 1 97 ?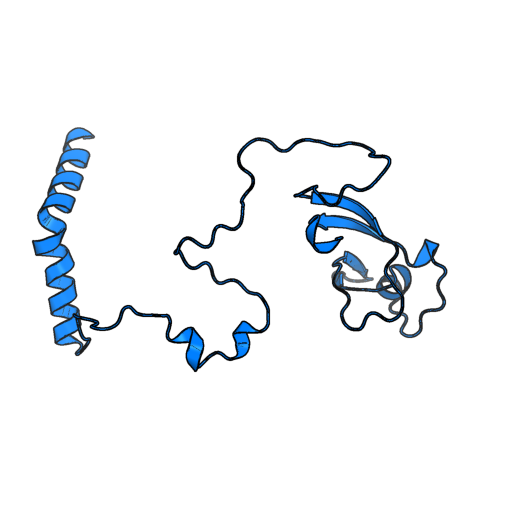 -10.838 -9.118 4.802 1.00 89.50 97 PRO A CA 1
ATOM 805 C C . PRO A 1 97 ? -10.873 -8.972 6.332 1.00 89.50 97 PRO A C 1
ATOM 807 O O . PRO A 1 97 ? -10.183 -8.139 6.925 1.00 89.50 97 PRO A O 1
ATOM 810 N N . ASN A 1 98 ? -11.704 -9.786 6.983 1.00 83.94 98 ASN A N 1
ATOM 811 C CA . ASN A 1 98 ? -11.734 -9.881 8.443 1.00 83.94 98 ASN A CA 1
ATOM 812 C C . ASN A 1 98 ? -10.575 -10.755 8.948 1.00 83.94 98 ASN A C 1
ATOM 814 O O . ASN A 1 98 ? -10.218 -11.732 8.298 1.00 83.94 98 ASN A O 1
ATOM 818 N N . ASN A 1 99 ? -10.037 -10.437 10.130 1.00 83.50 99 ASN A N 1
ATOM 819 C CA . ASN A 1 99 ? -9.057 -11.261 10.858 1.00 83.50 99 ASN A CA 1
ATOM 820 C C . ASN A 1 99 ? -7.791 -11.658 10.072 1.00 83.50 99 ASN A C 1
ATOM 822 O O . ASN A 1 99 ? -7.252 -12.747 10.262 1.00 83.50 99 ASN A O 1
ATOM 826 N N . LEU A 1 100 ? -7.280 -10.774 9.216 1.00 86.62 100 LEU A N 1
ATOM 827 C CA . LEU A 1 100 ? -5.978 -10.985 8.589 1.00 86.62 100 LEU A CA 1
ATOM 828 C C . LEU A 1 100 ? -4.856 -10.760 9.615 1.00 86.62 100 LEU A C 1
ATOM 830 O O . LEU A 1 100 ? -4.816 -9.721 10.273 1.00 86.62 100 LEU A O 1
ATOM 834 N N . TYR A 1 101 ? -3.944 -11.724 9.742 1.00 83.75 101 TYR A N 1
ATOM 835 C CA . TYR A 1 101 ? -2.868 -11.668 10.738 1.00 83.75 101 TYR A CA 1
ATOM 836 C C . TYR A 1 101 ? -1.841 -10.563 10.429 1.00 83.75 101 TYR A C 1
ATOM 838 O O . TYR A 1 101 ? -1.419 -9.842 11.329 1.00 83.75 101 TYR A O 1
ATOM 846 N N . HIS A 1 102 ? -1.506 -10.377 9.148 1.00 83.25 102 HIS A N 1
ATOM 847 C CA . HIS A 1 102 ? -0.639 -9.301 8.665 1.00 83.25 102 HIS A CA 1
ATOM 848 C C . HIS A 1 102 ? -1.387 -8.451 7.631 1.00 83.25 102 HIS A C 1
ATOM 850 O O . HIS A 1 102 ? -1.477 -8.846 6.468 1.00 83.25 102 HIS A O 1
ATOM 856 N N . PRO A 1 103 ? -1.958 -7.301 8.018 1.00 85.88 103 PRO A N 1
ATOM 857 C CA . PRO A 1 103 ? -2.541 -6.376 7.058 1.00 85.88 103 PRO A CA 1
ATOM 858 C C . PRO A 1 103 ? -1.456 -5.811 6.135 1.00 85.88 103 PRO A C 1
ATOM 860 O O . PRO A 1 103 ? -0.441 -5.308 6.608 1.00 85.88 103 PRO A O 1
ATOM 863 N N . VAL A 1 104 ? -1.679 -5.900 4.823 1.00 85.50 104 VAL A N 1
ATOM 864 C CA . VAL A 1 104 ? -0.667 -5.540 3.813 1.00 85.50 104 VAL A CA 1
ATOM 865 C C . VAL A 1 104 ? -0.899 -4.148 3.237 1.00 85.50 104 VAL A C 1
ATOM 867 O O . VAL A 1 104 ? 0.060 -3.474 2.887 1.00 85.50 104 VAL A O 1
ATOM 870 N N . LEU A 1 105 ? -2.151 -3.677 3.187 1.00 92.19 105 LEU A N 1
ATOM 871 C CA . LEU A 1 105 ? -2.483 -2.416 2.525 1.00 92.19 105 LEU A CA 1
ATOM 872 C C . LEU A 1 105 ? -2.178 -1.197 3.408 1.00 92.19 105 LEU A C 1
ATOM 874 O O . LEU A 1 105 ? -2.859 -0.994 4.422 1.00 92.19 105 LEU A O 1
ATOM 878 N N . PRO A 1 106 ? -1.208 -0.349 3.021 1.00 93.88 106 PRO A N 1
ATOM 879 C CA . PRO A 1 106 ? -0.912 0.868 3.751 1.00 93.88 106 PRO A CA 1
ATOM 880 C C . PRO A 1 106 ? -1.958 1.947 3.459 1.00 93.88 106 PRO A C 1
ATOM 882 O O . PRO A 1 106 ? -2.330 2.187 2.309 1.00 93.88 106 PRO A O 1
ATOM 885 N N . ILE A 1 107 ? -2.375 2.680 4.491 1.00 93.75 107 ILE A N 1
ATOM 886 C CA . ILE A 1 107 ? -3.144 3.919 4.352 1.00 93.75 107 ILE A CA 1
ATOM 887 C C . ILE A 1 107 ? -2.609 5.018 5.264 1.00 93.75 107 ILE A C 1
ATOM 889 O O . ILE A 1 107 ? -2.169 4.779 6.389 1.00 93.75 107 ILE A O 1
ATOM 893 N N . LYS A 1 108 ? -2.673 6.261 4.784 1.00 93.62 108 LYS A N 1
ATOM 894 C CA . LYS A 1 108 ? -2.374 7.443 5.595 1.00 93.62 108 LYS A CA 1
ATOM 895 C C . LYS A 1 108 ? -3.634 7.879 6.333 1.00 93.62 108 LYS A C 1
ATOM 897 O O . LYS A 1 108 ? -4.601 8.307 5.707 1.00 93.62 108 LYS A O 1
ATOM 902 N N . VAL A 1 109 ? -3.606 7.803 7.657 1.00 92.44 109 VAL A N 1
ATOM 903 C CA . VAL A 1 109 ? -4.716 8.201 8.529 1.00 92.44 109 VAL A CA 1
ATOM 904 C C . VAL A 1 109 ? -4.343 9.486 9.253 1.00 92.44 109 VAL A C 1
ATOM 906 O O . VAL A 1 109 ? -3.264 9.593 9.842 1.00 92.44 109 VAL A O 1
ATOM 909 N N . LYS A 1 110 ? -5.234 10.478 9.189 1.00 90.00 110 LYS A N 1
ATOM 910 C CA . LYS A 1 110 ? -5.105 11.718 9.957 1.00 90.00 110 LYS A CA 1
ATOM 911 C C . LYS A 1 110 ? -5.532 11.437 11.394 1.00 90.00 110 LYS A C 1
ATOM 913 O O . LYS A 1 110 ? -6.676 11.072 11.630 1.00 90.00 110 LYS A O 1
ATOM 918 N N . MET A 1 111 ? -4.611 11.600 12.330 1.00 83.25 111 MET A N 1
ATOM 919 C CA . MET A 1 111 ? -4.883 11.621 13.764 1.00 83.25 111 MET A CA 1
ATOM 920 C C . MET A 1 111 ? -4.899 13.071 14.253 1.00 83.25 111 MET A C 1
ATOM 922 O O . MET A 1 111 ? -4.493 13.976 13.526 1.00 83.25 111 MET A O 1
ATOM 926 N N . GLU A 1 112 ? -5.309 13.294 15.502 1.00 82.00 112 GLU A N 1
ATOM 927 C CA . GLU A 1 112 ? -5.450 14.634 16.099 1.00 82.00 112 GLU A CA 1
ATOM 928 C C . GLU A 1 112 ? -4.217 15.540 15.930 1.00 82.00 112 GLU A C 1
ATOM 930 O O . GLU A 1 112 ? -4.358 16.752 15.794 1.00 82.00 112 GLU A O 1
ATOM 935 N N . LYS A 1 113 ? -3.004 14.969 15.938 1.00 83.75 113 LYS A N 1
ATOM 936 C CA . LYS A 1 113 ? -1.739 15.728 15.949 1.00 83.75 113 LYS A CA 1
ATOM 937 C C . LYS A 1 113 ? -0.798 15.422 14.783 1.00 83.75 113 LYS A C 1
ATOM 939 O O . LYS A 1 113 ? 0.198 16.117 14.614 1.00 83.75 113 LYS A O 1
ATOM 944 N N . ASN A 1 114 ? -1.050 14.368 14.007 1.00 89.38 114 ASN A N 1
ATOM 945 C CA . ASN A 1 114 ? -0.169 13.941 12.919 1.00 89.38 114 ASN A CA 1
ATOM 946 C C . ASN A 1 114 ? -0.876 13.032 11.911 1.00 89.38 114 ASN A C 1
ATOM 948 O O . ASN A 1 114 ? -1.961 12.512 12.150 1.00 89.38 114 ASN A O 1
ATOM 952 N N . VAL A 1 115 ? -0.225 12.820 10.769 1.00 92.75 115 VAL A N 1
ATOM 953 C CA . VAL A 1 115 ? -0.614 11.792 9.802 1.00 92.75 115 VAL A CA 1
ATOM 954 C C . VAL A 1 115 ? 0.278 10.583 10.019 1.00 92.75 115 VAL A C 1
ATOM 956 O O . VAL A 1 115 ? 1.501 10.716 10.011 1.00 92.75 115 VAL A O 1
ATOM 959 N N . LYS A 1 116 ? -0.322 9.407 10.202 1.00 92.31 116 LYS A N 1
ATOM 960 C CA . LYS A 1 116 ? 0.417 8.147 10.330 1.00 92.31 116 LYS A CA 1
ATOM 961 C C . LYS A 1 116 ? 0.102 7.226 9.166 1.00 92.31 116 LYS A C 1
ATOM 963 O O . LYS A 1 116 ? -1.043 7.151 8.724 1.00 92.31 116 LYS A O 1
ATOM 968 N N . LEU A 1 117 ? 1.126 6.529 8.685 1.00 93.44 117 LEU A N 1
ATOM 969 C CA . LEU A 1 117 ? 0.954 5.389 7.797 1.00 93.44 117 LEU A CA 1
ATOM 970 C C . LEU A 1 117 ? 0.613 4.174 8.660 1.00 93.44 117 LEU A C 1
ATOM 972 O O . LEU A 1 117 ? 1.363 3.847 9.576 1.00 93.44 117 LEU A O 1
ATOM 976 N N . LEU A 1 118 ? -0.530 3.554 8.402 1.00 93.12 118 LEU A N 1
ATOM 977 C CA . LEU A 1 118 ? -1.016 2.384 9.123 1.00 93.12 118 LEU A CA 1
ATOM 978 C C . LEU A 1 118 ? -1.394 1.288 8.136 1.00 93.12 118 LEU A C 1
ATOM 980 O O . LEU A 1 118 ? -1.688 1.572 6.979 1.00 93.12 118 LEU A O 1
ATOM 984 N N . PHE A 1 119 ? -1.496 0.063 8.643 1.00 93.62 119 PHE A N 1
ATOM 985 C CA . PHE A 1 119 ? -1.989 -1.096 7.906 1.00 93.62 119 PHE A CA 1
ATOM 986 C C . PHE A 1 119 ? -3.235 -1.655 8.615 1.00 93.62 119 PHE A C 1
ATOM 988 O O . PHE A 1 119 ? -3.139 -2.607 9.387 1.00 93.62 119 PHE A O 1
ATOM 995 N N . PRO A 1 120 ? -4.408 -1.010 8.495 1.00 92.44 120 PRO A N 1
ATOM 996 C CA . PRO A 1 120 ? -5.604 -1.425 9.210 1.00 92.44 120 PRO A CA 1
ATOM 997 C C . PRO A 1 120 ? -6.530 -2.299 8.359 1.00 92.44 120 PRO A C 1
ATOM 999 O O . PRO A 1 120 ? -6.614 -2.167 7.143 1.00 92.44 120 PRO A O 1
ATOM 1002 N N . LEU A 1 121 ? -7.337 -3.121 9.032 1.00 93.44 121 LEU A N 1
ATOM 1003 C CA . LEU A 1 121 ? -8.450 -3.874 8.425 1.00 93.44 121 LEU A CA 1
ATOM 1004 C C . LEU A 1 121 ? -9.800 -3.146 8.525 1.00 93.44 121 LEU A C 1
ATOM 1006 O O . LEU A 1 121 ? -10.857 -3.709 8.226 1.00 93.44 121 LEU A O 1
ATOM 1010 N N . CYS A 1 122 ? -9.783 -1.912 9.022 1.00 93.12 122 CYS A N 1
ATOM 1011 C CA . CYS A 1 122 ? -10.945 -1.047 9.132 1.00 93.12 122 CYS A CA 1
ATOM 1012 C C . CYS A 1 122 ? -10.484 0.408 9.183 1.00 93.12 122 CYS A C 1
ATOM 1014 O O . CYS A 1 122 ? -9.744 0.794 10.093 1.00 93.12 122 CYS A O 1
ATOM 1016 N N . TYR A 1 123 ? -10.951 1.211 8.228 1.00 92.56 123 TYR A N 1
ATOM 1017 C CA . TYR A 1 123 ? -10.645 2.636 8.173 1.00 92.56 123 TYR A CA 1
ATOM 1018 C C . TYR A 1 123 ? -11.076 3.372 9.447 1.00 92.56 123 TYR A C 1
ATOM 1020 O O . TYR A 1 123 ? -10.255 4.033 10.085 1.00 92.56 123 TYR A O 1
ATOM 1028 N N . LYS A 1 124 ? -12.341 3.205 9.862 1.00 92.19 124 LYS A N 1
ATOM 1029 C CA . LYS A 1 124 ? -12.866 3.853 11.073 1.00 92.19 124 LYS A CA 1
ATOM 1030 C C . LYS A 1 124 ? -12.094 3.478 12.333 1.00 92.19 124 LYS A C 1
ATOM 1032 O O . LYS A 1 124 ? -11.709 4.365 13.084 1.00 92.19 124 LYS A O 1
ATOM 1037 N N . CYS A 1 125 ? -11.777 2.197 12.535 1.00 92.25 125 CYS A N 1
ATOM 1038 C CA . CYS A 1 125 ? -10.976 1.775 13.690 1.00 92.25 125 CYS A CA 1
ATOM 1039 C C . CYS A 1 125 ? -9.603 2.447 13.721 1.00 92.25 125 CYS A C 1
ATOM 1041 O O . CYS A 1 125 ? -9.131 2.808 14.794 1.00 92.25 125 CYS A O 1
ATOM 1043 N N . ALA A 1 126 ? -8.967 2.618 12.561 1.00 91.62 126 ALA A N 1
ATOM 1044 C CA . ALA A 1 126 ? -7.672 3.278 12.471 1.00 91.62 126 ALA A CA 1
ATOM 1045 C C . ALA A 1 126 ? -7.759 4.775 12.799 1.00 91.62 126 ALA A C 1
ATOM 1047 O O . ALA A 1 126 ? -6.859 5.314 13.442 1.00 91.62 126 ALA A O 1
ATOM 1048 N N . SER A 1 127 ? -8.841 5.432 12.371 1.00 90.25 127 SER A N 1
ATOM 1049 C CA . SER A 1 127 ? -9.088 6.854 12.625 1.00 90.25 127 SER A CA 1
ATOM 1050 C C . SER A 1 127 ? -9.459 7.130 14.083 1.00 90.25 127 SER A C 1
ATOM 1052 O O . SER A 1 127 ? -8.932 8.059 14.684 1.00 90.25 127 SER A O 1
ATOM 1054 N N . GLU A 1 128 ? -10.344 6.314 14.653 1.00 90.06 128 GLU A N 1
ATOM 1055 C CA . GLU A 1 128 ? -10.904 6.485 16.002 1.00 90.06 128 GLU A CA 1
ATOM 1056 C C . GLU A 1 128 ? -10.095 5.737 17.079 1.00 90.06 128 GLU A C 1
ATOM 1058 O O . GLU A 1 128 ? -10.424 5.789 18.259 1.00 90.06 128 GLU A O 1
ATOM 1063 N N . GLN A 1 129 ? -9.031 5.028 16.684 1.00 86.69 129 GLN A N 1
ATOM 1064 C CA . GLN A 1 129 ? -8.167 4.227 17.564 1.00 86.69 129 GLN A CA 1
ATOM 1065 C C . GLN A 1 129 ? -8.932 3.174 18.392 1.00 86.69 129 GLN A C 1
ATOM 1067 O O . GLN A 1 129 ? -8.606 2.884 19.546 1.00 86.69 129 GLN A O 1
ATOM 1072 N N . ILE A 1 130 ? -9.945 2.555 17.781 1.00 88.31 130 ILE A N 1
ATOM 1073 C CA . ILE A 1 130 ? -10.792 1.537 18.415 1.00 88.31 130 ILE A CA 1
ATOM 1074 C C . ILE A 1 130 ? -10.125 0.160 18.340 1.00 88.31 130 ILE A C 1
ATOM 1076 O O .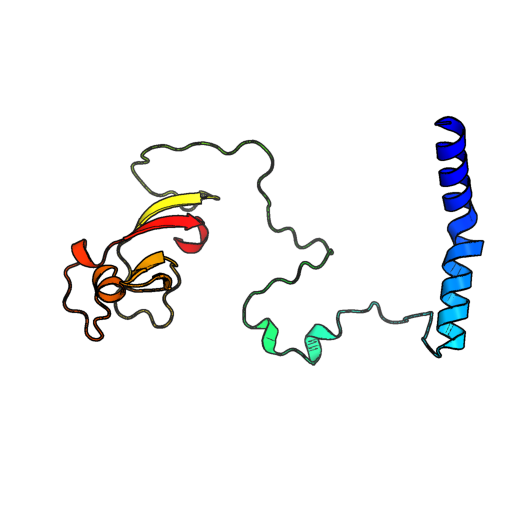 ILE A 1 130 ? -9.771 -0.315 17.262 1.00 88.31 130 ILE A O 1
ATOM 1080 N N . LYS A 1 131 ? -10.030 -0.529 19.486 1.00 84.44 131 LYS A N 1
ATOM 1081 C CA . LYS A 1 131 ? -9.426 -1.873 19.585 1.00 84.44 131 LYS A CA 1
ATOM 1082 C C . LYS A 1 131 ? -10.339 -3.004 19.107 1.00 84.44 131 LYS A C 1
ATOM 1084 O O . LYS A 1 131 ? -9.865 -3.952 18.493 1.00 84.44 131 LYS A O 1
ATOM 1089 N N . LYS A 1 132 ? -11.640 -2.934 19.407 1.00 89.00 132 LYS A N 1
ATOM 1090 C CA . LYS A 1 132 ? -12.623 -3.967 19.048 1.00 89.00 132 LYS A CA 1
ATOM 1091 C C . LYS A 1 132 ? -13.543 -3.432 17.957 1.00 89.00 132 LYS A C 1
ATOM 1093 O O . LYS A 1 132 ? -14.341 -2.538 18.211 1.00 89.00 132 LYS A O 1
ATOM 1098 N N . CYS A 1 133 ? -13.409 -3.959 16.745 1.00 89.94 133 CYS A N 1
ATOM 1099 C CA . CYS A 1 133 ? -14.190 -3.501 15.600 1.00 89.94 133 CYS A CA 1
ATOM 1100 C C . CYS A 1 133 ? -15.632 -4.031 15.659 1.00 89.94 133 CYS A C 1
ATOM 1102 O O . CYS A 1 133 ? -15.838 -5.236 15.784 1.00 89.94 133 CYS A O 1
ATOM 1104 N N . THR A 1 134 ? -16.614 -3.139 15.512 1.00 92.06 134 THR A N 1
ATOM 1105 C CA . THR A 1 134 ? -18.042 -3.463 15.306 1.00 92.06 134 THR A CA 1
ATOM 1106 C C . THR A 1 134 ? -18.617 -2.734 14.086 1.00 92.06 134 THR A C 1
ATOM 1108 O O . THR A 1 134 ? -19.827 -2.569 13.966 1.00 92.06 134 THR A O 1
ATOM 1111 N N . HIS A 1 135 ? -17.741 -2.254 13.202 1.00 92.69 135 HIS A N 1
ATOM 1112 C CA . HIS A 1 135 ? -18.098 -1.432 12.052 1.00 92.69 135 HIS A CA 1
ATOM 1113 C C . HIS A 1 135 ? -18.673 -2.257 10.902 1.00 92.69 135 HIS A C 1
ATOM 1115 O O . HIS A 1 135 ? -18.237 -3.382 10.643 1.00 92.69 135 HIS A O 1
ATOM 1121 N N . SER A 1 136 ? -19.605 -1.648 10.176 1.00 93.62 136 SER A N 1
ATOM 1122 C CA . SER A 1 136 ? -20.168 -2.199 8.944 1.00 93.62 136 SER A CA 1
ATOM 1123 C C . SER A 1 136 ? -19.136 -2.233 7.809 1.00 93.62 136 SER A C 1
ATOM 1125 O O . SER A 1 136 ? -18.119 -1.538 7.842 1.00 93.62 136 SER A O 1
ATOM 1127 N N . GLU A 1 137 ? -19.394 -3.017 6.762 1.00 92.81 137 GLU A N 1
ATOM 1128 C CA . GLU A 1 137 ? -18.498 -3.104 5.600 1.00 92.81 137 GLU A CA 1
ATOM 1129 C C . GLU A 1 137 ? -18.216 -1.738 4.963 1.00 92.81 137 GLU A C 1
ATOM 1131 O O . GLU A 1 137 ? -17.067 -1.437 4.643 1.00 92.81 137 GLU A O 1
ATOM 1136 N N . GLY A 1 138 ? -19.230 -0.874 4.853 1.00 93.19 138 GLY A N 1
ATOM 1137 C CA . GLY A 1 138 ? -19.070 0.468 4.289 1.00 93.19 138 GLY A CA 1
ATOM 1138 C C . GLY A 1 138 ? -18.142 1.371 5.107 1.00 93.19 138 GLY A C 1
ATOM 1139 O O . GLY A 1 138 ? -17.398 2.163 4.538 1.00 93.19 138 GLY A O 1
ATOM 1140 N N . GLU A 1 139 ? -18.134 1.226 6.433 1.00 92.19 139 GLU A N 1
ATOM 1141 C CA . GLU A 1 139 ? -17.265 1.993 7.338 1.00 92.19 139 GLU A CA 1
ATOM 1142 C C . GLU A 1 139 ? -15.836 1.443 7.410 1.00 92.19 139 GLU A C 1
ATOM 1144 O O . GLU A 1 139 ? -14.889 2.160 7.748 1.00 92.19 139 GLU A O 1
ATOM 1149 N N . ARG A 1 140 ? -15.677 0.148 7.122 1.00 94.25 140 ARG A N 1
ATOM 1150 C CA . ARG A 1 140 ? -14.379 -0.530 7.106 1.00 94.25 140 ARG A CA 1
ATOM 1151 C C . ARG A 1 140 ? -13.586 -0.220 5.845 1.00 94.25 140 ARG A C 1
ATOM 1153 O O . ARG A 1 140 ? -12.357 -0.186 5.916 1.00 94.25 140 ARG A O 1
ATOM 1160 N N . GLN A 1 141 ? -14.284 -0.021 4.730 1.00 94.88 141 GLN A N 1
ATOM 1161 C CA . GLN A 1 141 ? -13.694 0.260 3.427 1.00 94.88 141 GLN A CA 1
ATOM 1162 C C . GLN A 1 141 ? -12.841 1.527 3.442 1.00 94.88 141 GLN A C 1
ATOM 1164 O O . GLN A 1 141 ? -13.173 2.522 4.085 1.00 94.88 141 GLN A O 1
ATOM 1169 N N . PHE A 1 142 ? -11.766 1.510 2.662 1.00 93.19 142 PHE A N 1
ATOM 1170 C CA . PHE A 1 142 ? -10.952 2.693 2.412 1.00 93.19 142 PHE A CA 1
ATOM 1171 C C . PHE A 1 142 ? -10.639 2.852 0.928 1.00 93.19 142 PHE A C 1
ATOM 1173 O O . PHE A 1 142 ? -10.570 1.885 0.169 1.00 93.19 142 PHE A O 1
ATOM 1180 N N . ILE A 1 143 ? -10.485 4.112 0.521 1.00 93.69 143 ILE A N 1
ATOM 1181 C CA . ILE A 1 143 ? -10.110 4.511 -0.834 1.00 93.69 143 ILE A CA 1
ATOM 1182 C C . ILE A 1 143 ? -8.661 4.968 -0.795 1.00 93.69 143 ILE A C 1
ATOM 1184 O O . ILE A 1 143 ? -8.290 5.801 0.033 1.00 93.69 143 ILE A O 1
ATOM 1188 N N . GLY A 1 144 ? -7.860 4.453 -1.712 1.00 93.44 144 GLY A N 1
ATOM 1189 C CA . GLY A 1 144 ? -6.443 4.758 -1.784 1.00 93.44 144 GLY A CA 1
ATOM 1190 C C . GLY A 1 144 ? -5.878 4.455 -3.157 1.00 93.44 144 GLY A C 1
ATOM 1191 O O . GLY A 1 144 ? -6.607 4.073 -4.075 1.00 93.44 144 GLY A O 1
ATOM 1192 N N . THR A 1 145 ? -4.576 4.682 -3.273 1.00 94.12 145 THR A N 1
ATOM 1193 C CA . THR A 1 145 ? -3.792 4.340 -4.453 1.00 94.12 145 THR A CA 1
ATOM 1194 C C . THR A 1 145 ? -2.707 3.372 -4.020 1.00 94.12 145 THR A C 1
ATOM 1196 O O . THR A 1 145 ? -1.946 3.697 -3.110 1.00 94.12 145 THR A O 1
ATOM 1199 N N . TRP A 1 146 ? -2.649 2.224 -4.680 1.00 94.00 146 TRP A N 1
ATOM 1200 C CA . TRP A 1 146 ? -1.732 1.126 -4.378 1.00 94.00 146 TRP A CA 1
ATOM 1201 C C . TRP A 1 146 ? -1.095 0.613 -5.656 1.00 94.00 146 TRP A C 1
ATOM 1203 O O . TRP A 1 146 ? -1.539 0.956 -6.761 1.00 94.00 146 TRP A O 1
ATOM 1213 N N . THR A 1 147 ? -0.064 -0.211 -5.515 1.00 91.56 147 THR A N 1
ATOM 1214 C CA . THR A 1 147 ? 0.401 -0.998 -6.655 1.00 91.56 147 THR A CA 1
ATOM 1215 C C . THR A 1 147 ? -0.607 -2.106 -6.945 1.00 91.56 147 THR A C 1
ATOM 1217 O O . THR A 1 147 ? -1.316 -2.589 -6.063 1.00 91.56 147 THR A O 1
ATOM 1220 N N . THR A 1 148 ? -0.699 -2.528 -8.201 1.00 89.75 148 THR A N 1
ATOM 1221 C CA . THR A 1 148 ? -1.544 -3.668 -8.576 1.00 89.75 148 THR A CA 1
ATOM 1222 C C . THR A 1 148 ? -1.156 -4.941 -7.826 1.00 89.75 148 THR A C 1
ATOM 1224 O O . THR A 1 148 ? -2.024 -5.765 -7.574 1.00 89.75 148 THR A O 1
ATOM 1227 N N . ASP A 1 149 ? 0.111 -5.092 -7.440 1.00 86.88 149 ASP A N 1
ATOM 1228 C CA . ASP A 1 149 ? 0.604 -6.282 -6.739 1.00 86.88 149 ASP A CA 1
ATOM 1229 C C . ASP A 1 149 ? 0.230 -6.298 -5.251 1.00 86.88 149 ASP A C 1
ATOM 1231 O O . ASP A 1 149 ? 0.061 -7.368 -4.683 1.00 86.88 149 ASP A O 1
ATOM 1235 N N . GLU A 1 150 ? 0.008 -5.133 -4.636 1.00 88.50 150 GLU A N 1
ATOM 1236 C CA . GLU A 1 150 ? -0.559 -5.034 -3.282 1.00 88.50 150 GLU A CA 1
ATOM 1237 C C . GLU A 1 150 ? -2.046 -5.440 -3.229 1.00 88.50 150 GLU A C 1
ATOM 1239 O O . GLU A 1 150 ? -2.562 -5.753 -2.157 1.00 88.50 150 GLU A O 1
ATOM 1244 N N . ILE A 1 151 ? -2.745 -5.405 -4.371 1.00 88.00 151 ILE A N 1
ATOM 1245 C CA . ILE A 1 151 ? -4.196 -5.638 -4.484 1.00 88.00 151 ILE A CA 1
ATOM 1246 C C . ILE A 1 151 ? -4.544 -7.063 -4.949 1.00 88.00 151 ILE A C 1
ATOM 1248 O O . ILE A 1 151 ? -5.668 -7.511 -4.708 1.00 88.00 151 ILE A O 1
ATOM 1252 N N . LYS A 1 152 ? -3.625 -7.742 -5.648 1.00 81.00 152 LYS A N 1
ATOM 1253 C CA . LYS A 1 152 ? -3.834 -9.068 -6.260 1.00 81.00 152 LYS A CA 1
ATOM 1254 C C . LYS A 1 152 ? -4.030 -10.202 -5.255 1.00 81.00 152 LYS A C 1
ATOM 1256 O O . LYS A 1 152 ? -3.483 -10.132 -4.136 1.00 81.00 152 LYS A O 1
#